Protein AF-A0A9N9CX62-F1 (afdb_monomer)

Sequence (167 aa):
MSLNPFKFVHDKLQEKKLRKLAKKCGTVPENLPAILQNPDIVTLILKYLKGKDTEDEMPALLFDWNQAGFNDTNVPNCRNSVAGQTQGAIIANLLANGATDFRNLNILFVFQNGQAIGDWVDSFTMNLPWAKHQAGVPDICNSLLRLNKITAHTANVDIENFSAIVR

pLDDT: mean 89.78, std 10.52, range [50.0, 98.25]

Radius of gyration: 17.56 Å; Cα contacts (8 Å, |Δi|>4): 257; chains: 1; bounding box: 46×27×55 Å

Structure (mmCIF, N/CA/C/O backbone):
data_AF-A0A9N9CX62-F1
#
_entry.id   AF-A0A9N9CX62-F1
#
loop_
_atom_site.group_PDB
_atom_site.id
_atom_site.type_symbol
_atom_site.label_atom_id
_atom_site.label_alt_id
_atom_site.label_comp_id
_atom_site.label_asym_id
_atom_site.label_entity_id
_atom_site.label_seq_id
_atom_site.pdbx_PDB_ins_code
_atom_site.Cartn_x
_atom_site.Cartn_y
_atom_site.Cartn_z
_atom_site.occupancy
_atom_site.B_iso_or_equiv
_atom_site.auth_seq_id
_atom_site.auth_comp_id
_atom_site.auth_asym_id
_atom_site.auth_atom_id
_atom_site.pdbx_PDB_model_num
ATOM 1 N N . MET A 1 1 ? 17.664 -8.003 36.173 1.00 50.00 1 MET A N 1
ATOM 2 C CA . MET A 1 1 ? 17.379 -7.136 35.007 1.00 50.00 1 MET A CA 1
ATOM 3 C C . MET A 1 1 ? 16.313 -6.137 35.416 1.00 50.00 1 MET A C 1
ATOM 5 O O . MET A 1 1 ? 15.233 -6.579 35.784 1.00 50.00 1 MET A O 1
ATOM 9 N N . SER A 1 2 ? 16.597 -4.831 35.428 1.00 60.81 2 SER A N 1
ATOM 10 C CA . SER A 1 2 ? 15.539 -3.836 35.641 1.00 60.81 2 SER A CA 1
ATOM 11 C C . SER A 1 2 ? 14.782 -3.626 34.327 1.00 60.81 2 SER A C 1
ATOM 13 O O . SER A 1 2 ? 15.385 -3.409 33.275 1.00 60.81 2 SER A O 1
ATOM 15 N N . LEU A 1 3 ? 13.454 -3.743 34.366 1.00 69.50 3 LEU A N 1
ATOM 16 C CA . LEU A 1 3 ? 12.613 -3.296 33.259 1.00 69.50 3 LEU A CA 1
ATOM 17 C C . LEU A 1 3 ? 12.758 -1.776 33.150 1.00 69.50 3 LEU A C 1
ATOM 19 O O . LEU A 1 3 ? 12.519 -1.069 34.127 1.00 69.50 3 LEU A O 1
ATOM 23 N N . ASN A 1 4 ? 13.109 -1.267 31.968 1.00 86.31 4 ASN A N 1
ATOM 24 C CA . ASN A 1 4 ? 12.996 0.162 31.696 1.00 86.31 4 ASN A CA 1
ATOM 25 C C . ASN A 1 4 ? 11.493 0.521 31.654 1.00 86.31 4 ASN A C 1
ATOM 27 O O . ASN A 1 4 ? 10.792 0.051 30.750 1.00 86.31 4 ASN A O 1
ATOM 31 N N . PRO A 1 5 ? 10.980 1.334 32.597 1.00 81.81 5 PRO A N 1
ATOM 32 C CA . PRO A 1 5 ? 9.551 1.618 32.702 1.00 81.81 5 PRO A CA 1
ATOM 33 C C . PRO A 1 5 ? 9.004 2.344 31.466 1.00 81.81 5 PRO A C 1
ATOM 35 O O . PRO A 1 5 ? 7.865 2.104 31.073 1.00 81.81 5 PRO A O 1
ATOM 38 N N . PHE A 1 6 ? 9.813 3.168 30.794 1.00 85.62 6 PHE A N 1
ATOM 39 C CA . PHE A 1 6 ? 9.399 3.855 29.570 1.00 85.62 6 PHE A CA 1
ATOM 40 C C . PHE A 1 6 ? 9.228 2.889 28.404 1.00 85.62 6 PHE A C 1
ATOM 42 O O . PHE A 1 6 ? 8.238 2.974 27.679 1.00 85.62 6 PHE A O 1
ATOM 49 N N . LYS A 1 7 ? 10.151 1.930 28.261 1.00 87.12 7 LYS A N 1
ATOM 50 C CA . LYS A 1 7 ? 10.034 0.873 27.251 1.00 87.12 7 LYS A CA 1
ATOM 51 C C . LYS A 1 7 ? 8.788 0.025 27.501 1.00 87.12 7 LYS A C 1
ATOM 53 O O . LYS A 1 7 ? 8.005 -0.196 26.588 1.00 87.12 7 LYS A O 1
ATOM 58 N N . PHE A 1 8 ? 8.547 -0.359 28.754 1.00 86.62 8 PHE A N 1
ATOM 59 C CA . PHE A 1 8 ? 7.359 -1.126 29.123 1.00 86.62 8 PHE A CA 1
ATOM 60 C C . PHE A 1 8 ? 6.049 -0.401 28.778 1.00 86.62 8 PHE A C 1
ATOM 62 O O . PHE A 1 8 ? 5.151 -0.987 28.171 1.00 86.62 8 PHE A O 1
ATOM 69 N N . VAL A 1 9 ? 5.939 0.883 29.134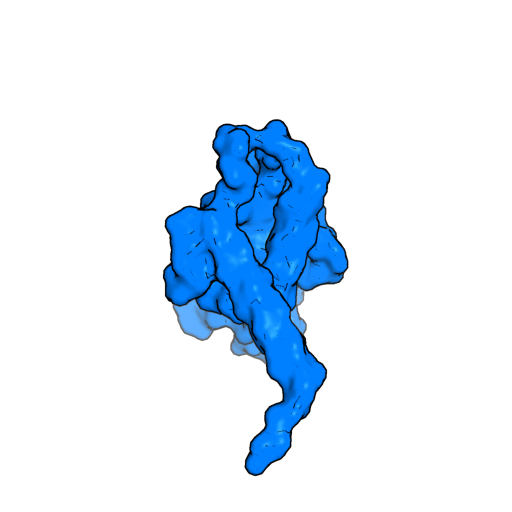 1.00 89.62 9 VAL A N 1
ATOM 70 C CA . VAL A 1 9 ? 4.754 1.697 28.822 1.00 89.62 9 VAL A CA 1
ATOM 71 C C . VAL A 1 9 ? 4.583 1.862 27.311 1.00 89.62 9 VAL A C 1
ATOM 73 O O . VAL A 1 9 ? 3.463 1.749 26.808 1.00 89.62 9 VAL A O 1
ATOM 76 N N . HIS A 1 10 ? 5.677 2.094 26.583 1.00 88.00 10 HIS A N 1
ATOM 77 C CA . HIS A 1 10 ? 5.665 2.191 25.128 1.00 88.00 10 HIS A CA 1
ATOM 78 C C . HIS A 1 10 ? 5.141 0.901 24.483 1.00 88.00 10 HIS A C 1
ATOM 80 O O . HIS A 1 10 ? 4.195 0.951 23.697 1.00 88.00 10 HIS A O 1
ATOM 86 N N . ASP A 1 11 ? 5.679 -0.255 24.870 1.00 89.94 11 ASP A N 1
ATOM 87 C CA . ASP A 1 11 ? 5.303 -1.551 24.300 1.00 89.94 11 ASP A CA 1
ATOM 88 C C . ASP A 1 11 ? 3.826 -1.871 24.579 1.00 89.94 11 ASP A C 1
ATOM 90 O O . ASP A 1 11 ? 3.080 -2.256 23.674 1.00 89.94 11 ASP A O 1
ATOM 94 N N . LYS A 1 12 ? 3.347 -1.588 25.800 1.00 92.12 12 LYS A N 1
ATOM 95 C CA . LYS A 1 12 ? 1.924 -1.721 26.159 1.00 92.12 12 LYS A CA 1
ATOM 96 C C . LYS A 1 12 ? 1.016 -0.812 25.339 1.00 92.12 12 LYS A C 1
ATOM 98 O O . LYS A 1 12 ? -0.105 -1.198 24.993 1.00 92.12 12 LYS A O 1
ATOM 103 N N . LEU A 1 13 ? 1.472 0.396 25.014 1.00 92.12 13 LEU A N 1
ATOM 104 C CA . LEU A 1 13 ? 0.713 1.311 24.170 1.00 92.12 13 LEU A CA 1
ATOM 105 C C . LEU A 1 13 ? 0.607 0.793 22.730 1.00 92.12 13 LEU A C 1
ATOM 107 O O . LEU A 1 13 ? -0.477 0.876 22.146 1.00 92.12 13 LEU A O 1
ATOM 111 N N . GLN A 1 14 ? 1.690 0.250 22.167 1.00 92.12 14 GLN A N 1
ATOM 112 C CA . GLN A 1 14 ? 1.666 -0.330 20.820 1.00 92.12 14 GLN A CA 1
ATOM 113 C C . GLN A 1 14 ? 0.763 -1.567 20.760 1.00 92.12 14 GLN A C 1
ATOM 115 O O . GLN A 1 14 ? -0.093 -1.656 19.879 1.00 92.12 14 GLN A O 1
ATOM 120 N N . GLU A 1 15 ? 0.837 -2.442 21.765 1.00 93.25 15 GLU A N 1
ATOM 121 C CA . GLU A 1 15 ? -0.056 -3.598 21.906 1.00 93.25 15 GLU A CA 1
ATOM 122 C C . GLU A 1 15 ? -1.536 -3.168 21.940 1.00 93.25 15 GLU A C 1
ATOM 124 O O . GLU A 1 15 ? -2.388 -3.720 21.238 1.00 93.25 15 GLU A O 1
ATOM 129 N N . LYS A 1 16 ? -1.858 -2.119 22.708 1.00 95.44 16 LYS A N 1
ATOM 130 C CA . LYS A 1 16 ? -3.218 -1.567 22.790 1.00 95.44 16 LYS A CA 1
ATOM 131 C C . LYS A 1 16 ? -3.715 -1.040 21.442 1.00 95.44 16 LYS A C 1
ATOM 133 O O . LYS A 1 16 ? -4.894 -1.203 21.121 1.00 95.44 16 LYS A O 1
ATOM 138 N N . LYS A 1 17 ? -2.852 -0.389 20.658 1.00 95.38 17 LYS A N 1
ATOM 139 C CA . LYS A 1 17 ? -3.206 0.108 19.320 1.00 95.38 17 LYS A CA 1
ATOM 140 C C . LYS A 1 17 ? -3.449 -1.036 18.340 1.00 95.38 17 LYS A C 1
ATOM 142 O O . LYS A 1 17 ? -4.456 -1.001 17.640 1.00 95.38 17 LYS A O 1
ATOM 147 N N . LEU A 1 18 ? -2.589 -2.052 18.339 1.00 95.62 18 LEU A N 1
ATOM 148 C CA . LEU A 1 18 ? -2.749 -3.236 17.495 1.00 95.62 18 LEU A CA 1
ATOM 149 C C . LEU A 1 18 ? -4.075 -3.948 17.793 1.00 95.62 18 LEU A C 1
ATOM 151 O O . LEU A 1 18 ? -4.888 -4.148 16.895 1.00 95.62 18 LEU A O 1
ATOM 155 N N . ARG A 1 19 ? -4.370 -4.201 19.077 1.00 96.19 19 ARG A N 1
ATOM 156 C CA . ARG A 1 19 ? -5.664 -4.755 19.522 1.00 96.19 19 ARG A CA 1
ATOM 157 C C . ARG A 1 19 ? -6.851 -3.887 19.098 1.00 96.19 19 ARG A C 1
ATOM 159 O O . ARG A 1 19 ? -7.899 -4.411 18.728 1.00 96.19 19 ARG A O 1
ATOM 166 N N . LYS A 1 20 ? -6.708 -2.557 19.134 1.00 94.31 20 LYS A N 1
ATOM 167 C CA . LYS A 1 20 ? -7.752 -1.630 18.670 1.00 94.31 20 LYS A CA 1
ATOM 168 C C . LYS A 1 20 ? -8.001 -1.760 17.166 1.00 94.31 20 LYS A C 1
ATOM 170 O O . LYS A 1 20 ? -9.162 -1.731 16.766 1.00 94.31 20 LYS A O 1
ATOM 175 N N . LEU A 1 21 ? -6.950 -1.872 16.354 1.00 93.69 21 LEU A N 1
ATOM 176 C CA . LEU A 1 21 ? -7.084 -2.077 14.912 1.00 93.69 21 LEU A CA 1
ATOM 177 C C . LEU A 1 21 ? -7.726 -3.437 14.611 1.00 93.69 21 LEU A C 1
ATOM 179 O O . LEU A 1 21 ? -8.709 -3.479 13.880 1.00 93.69 21 LEU A O 1
ATOM 183 N N . ALA A 1 22 ? -7.257 -4.510 15.252 1.00 94.12 22 ALA A N 1
ATOM 184 C CA . ALA A 1 22 ? -7.826 -5.851 15.103 1.00 94.12 22 ALA A CA 1
ATOM 185 C C . ALA A 1 22 ? -9.327 -5.876 15.422 1.00 94.12 22 ALA A C 1
ATOM 187 O O . ALA A 1 22 ? -10.128 -6.345 14.617 1.00 94.12 22 ALA A O 1
ATOM 188 N N . LYS A 1 23 ? -9.729 -5.241 16.533 1.00 92.94 23 LYS A N 1
ATOM 189 C CA . LYS A 1 23 ? -11.142 -5.096 16.905 1.00 92.94 23 LYS A CA 1
ATOM 190 C C . LYS A 1 23 ? -11.964 -4.383 15.826 1.00 92.94 23 LYS A C 1
ATOM 192 O O . LYS A 1 23 ? -13.092 -4.786 15.575 1.00 92.94 23 LYS A O 1
ATOM 197 N N . LYS A 1 24 ? -11.422 -3.335 15.194 1.00 90.31 24 LYS A N 1
ATOM 198 C CA . LYS A 1 24 ? -12.095 -2.641 14.078 1.00 90.31 24 LYS A CA 1
ATOM 199 C C . LYS A 1 24 ? -12.242 -3.520 12.838 1.00 90.31 24 LYS A C 1
ATOM 201 O O . LYS A 1 24 ? -13.178 -3.309 12.081 1.00 90.31 24 LYS A O 1
ATOM 206 N N . CYS A 1 25 ? -11.355 -4.491 12.658 1.00 90.50 25 CYS A N 1
ATOM 207 C CA . CYS A 1 25 ? -11.425 -5.469 11.575 1.00 90.50 25 CYS A CA 1
ATOM 208 C C . CYS A 1 25 ? -12.236 -6.721 11.957 1.00 90.50 25 CYS A C 1
ATOM 210 O O . CYS A 1 25 ? -12.219 -7.704 11.228 1.00 90.50 25 CYS A O 1
ATOM 212 N N . GLY A 1 26 ? -12.900 -6.730 13.122 1.00 90.81 26 GLY A N 1
ATOM 213 C CA . GLY A 1 26 ? -13.662 -7.890 13.592 1.00 90.81 26 GLY A CA 1
ATOM 214 C C . GLY A 1 26 ? -12.807 -9.130 13.881 1.00 90.81 26 GLY A C 1
ATOM 215 O O . GLY A 1 26 ? -13.322 -10.241 13.838 1.00 90.81 26 GLY A O 1
ATOM 216 N N . THR A 1 27 ? -11.512 -8.959 14.166 1.00 92.69 27 THR A N 1
ATOM 217 C CA . THR A 1 27 ? -10.552 -10.062 14.324 1.00 92.69 27 THR A CA 1
ATOM 218 C C . THR A 1 27 ? -9.632 -9.867 15.537 1.00 92.69 27 THR A C 1
ATOM 220 O O . THR A 1 27 ? -9.786 -8.922 16.319 1.00 92.69 27 THR A O 1
ATOM 223 N N . VAL A 1 28 ? -8.671 -10.775 15.713 1.00 94.31 28 VAL A N 1
ATOM 224 C CA . VAL A 1 28 ? -7.617 -10.724 16.740 1.00 94.31 28 VAL A CA 1
ATOM 225 C C . VAL A 1 28 ? -6.271 -10.301 16.129 1.00 94.31 28 VAL A C 1
ATOM 227 O O . VAL A 1 28 ? -6.081 -10.476 14.924 1.00 94.31 28 VAL A O 1
ATOM 230 N N . PRO A 1 29 ? -5.344 -9.709 16.910 1.00 94.25 29 PRO A N 1
ATOM 231 C CA . PRO A 1 29 ? -4.057 -9.215 16.409 1.00 94.25 29 PRO A CA 1
ATOM 232 C C . PRO A 1 29 ? -3.285 -10.196 15.530 1.00 94.25 29 PRO A C 1
ATOM 234 O O . PRO A 1 29 ? -2.724 -9.792 14.519 1.00 94.25 29 PRO A O 1
ATOM 237 N N . GLU A 1 30 ? -3.289 -11.475 15.890 1.00 94.19 30 GLU A N 1
ATOM 238 C CA . GLU A 1 30 ? -2.530 -12.544 15.238 1.00 94.19 30 GLU A CA 1
ATOM 239 C C . GLU A 1 30 ? -3.024 -12.832 13.813 1.00 94.19 30 GLU A C 1
ATOM 241 O O . GLU A 1 30 ? -2.264 -13.323 12.983 1.00 94.19 30 GLU A O 1
ATOM 246 N N . ASN A 1 31 ? -4.277 -12.480 13.516 1.00 94.12 31 ASN A N 1
ATOM 247 C CA . ASN A 1 31 ? -4.901 -12.676 12.210 1.00 94.12 31 ASN A CA 1
ATOM 248 C C . ASN A 1 31 ? -4.754 -11.455 11.289 1.00 94.12 31 ASN A C 1
ATOM 250 O O . ASN A 1 31 ? -5.200 -11.497 10.143 1.00 94.12 31 ASN A O 1
ATOM 254 N N . LEU A 1 32 ? -4.182 -10.347 11.773 1.00 93.75 32 LEU A N 1
ATOM 255 C CA . LEU A 1 32 ? -3.906 -9.199 10.916 1.00 93.75 32 LEU A CA 1
ATOM 256 C C . LEU A 1 32 ? -2.722 -9.499 9.978 1.00 93.75 32 LEU A C 1
ATOM 258 O O . LEU A 1 32 ? -1.738 -10.099 10.423 1.00 93.75 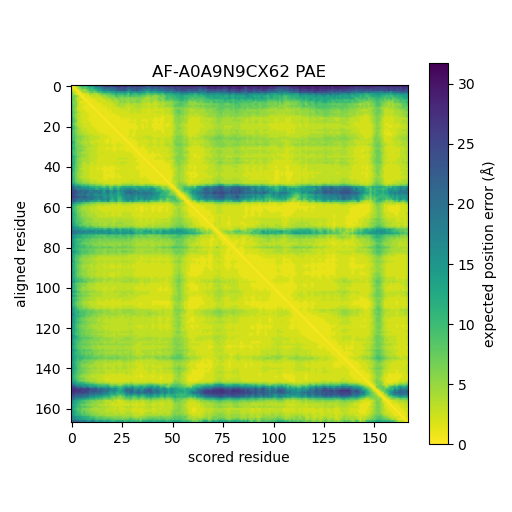32 LEU A O 1
ATOM 262 N N . PRO A 1 33 ? -2.759 -9.024 8.716 1.00 94.19 33 PRO A N 1
ATOM 263 C CA . PRO A 1 33 ? -1.630 -9.103 7.792 1.00 94.19 33 PRO A CA 1
ATOM 264 C C . PRO A 1 33 ? -0.301 -8.653 8.413 1.00 94.19 33 PRO A C 1
ATOM 266 O O . PRO A 1 33 ? -0.270 -7.728 9.223 1.00 94.19 33 PRO A O 1
ATOM 269 N N . ALA A 1 34 ? 0.810 -9.262 7.989 1.00 93.38 34 ALA A N 1
ATOM 270 C CA . ALA A 1 34 ? 2.130 -9.056 8.594 1.00 93.38 34 ALA A CA 1
ATOM 271 C C . ALA A 1 34 ? 2.565 -7.577 8.661 1.00 93.38 34 ALA A C 1
ATOM 273 O O . ALA A 1 34 ? 3.054 -7.134 9.700 1.00 93.38 34 ALA A O 1
ATOM 274 N N . ILE A 1 35 ? 2.314 -6.783 7.610 1.00 93.94 35 ILE A N 1
ATOM 275 C CA . ILE A 1 35 ? 2.599 -5.334 7.608 1.00 93.94 35 ILE A CA 1
ATOM 276 C C . ILE A 1 35 ? 1.872 -4.589 8.744 1.00 93.94 35 ILE A C 1
ATOM 278 O O . ILE A 1 35 ? 2.389 -3.616 9.293 1.00 93.94 35 ILE A O 1
ATOM 282 N N . LEU A 1 36 ? 0.698 -5.068 9.163 1.00 94.62 36 LEU A N 1
ATOM 283 C CA . LEU A 1 36 ? -0.083 -4.479 10.252 1.00 94.62 36 LEU A CA 1
ATOM 284 C C . LEU A 1 36 ? 0.399 -4.898 11.641 1.00 94.62 36 LEU A C 1
ATOM 286 O O . LEU A 1 36 ? -0.146 -4.417 12.628 1.00 94.62 36 LEU A O 1
ATOM 290 N N . GLN A 1 37 ? 1.427 -5.739 11.745 1.00 92.50 37 GLN A N 1
ATOM 291 C CA . GLN A 1 37 ? 2.129 -5.976 13.008 1.00 92.50 37 GLN A CA 1
ATOM 292 C C . GLN A 1 37 ? 3.114 -4.838 13.324 1.00 92.50 37 GLN A C 1
ATOM 294 O O . GLN A 1 37 ? 3.540 -4.689 14.469 1.00 92.50 37 GLN A O 1
ATOM 299 N N . ASN A 1 38 ? 3.454 -3.999 12.334 1.00 93.44 38 ASN A N 1
ATOM 300 C CA . ASN A 1 38 ? 4.323 -2.842 12.522 1.00 93.44 38 ASN A CA 1
ATOM 301 C C . ASN A 1 38 ? 3.586 -1.717 13.292 1.00 93.44 38 ASN A C 1
ATOM 303 O O . ASN A 1 38 ? 2.602 -1.164 12.786 1.00 93.44 38 ASN A O 1
ATOM 307 N N . PRO A 1 39 ? 4.066 -1.309 14.485 1.00 92.06 39 PRO A N 1
ATOM 308 C CA . PRO A 1 39 ? 3.397 -0.301 15.310 1.00 92.06 39 PRO A CA 1
ATOM 309 C C . PRO A 1 39 ? 3.230 1.080 14.661 1.00 92.06 39 PRO A C 1
ATOM 311 O O . PRO A 1 39 ? 2.254 1.789 14.950 1.00 92.06 39 PRO A O 1
ATOM 314 N N . ASP A 1 40 ? 4.157 1.475 13.789 1.00 93.81 40 ASP A N 1
ATOM 315 C CA . ASP A 1 40 ? 4.106 2.762 13.097 1.00 93.81 40 ASP A CA 1
ATOM 316 C C . ASP A 1 40 ? 3.022 2.752 12.020 1.00 93.81 40 ASP A C 1
ATOM 318 O O . ASP A 1 40 ? 2.221 3.690 11.945 1.00 93.81 40 ASP A O 1
ATOM 322 N N . ILE A 1 41 ? 2.904 1.644 11.284 1.00 95.44 41 ILE A N 1
ATOM 323 C CA . ILE A 1 41 ? 1.833 1.424 10.305 1.00 95.44 41 ILE A CA 1
ATOM 324 C C . ILE A 1 41 ? 0.468 1.384 10.995 1.00 95.44 41 ILE A C 1
ATOM 326 O O . ILE A 1 41 ? -0.456 2.090 10.588 1.00 95.44 41 ILE A O 1
ATOM 330 N N . VAL A 1 42 ? 0.339 0.645 12.101 1.00 95.25 42 VAL A N 1
ATOM 331 C CA . VAL A 1 42 ? -0.898 0.624 12.901 1.00 95.25 42 VAL A CA 1
ATOM 332 C C . VAL A 1 42 ? -1.266 2.031 13.364 1.00 95.25 42 VAL A C 1
ATOM 334 O O . VAL A 1 42 ? -2.426 2.442 13.296 1.00 95.25 42 VAL A O 1
ATOM 337 N N . THR A 1 43 ? -0.282 2.797 13.838 1.00 94.94 43 THR A N 1
ATOM 338 C CA . THR A 1 43 ? -0.500 4.178 14.272 1.00 94.94 43 THR A CA 1
ATOM 339 C C . THR A 1 43 ? -0.949 5.064 13.108 1.00 94.94 43 THR A C 1
ATOM 341 O O . THR A 1 43 ? -1.843 5.892 13.299 1.00 94.94 43 THR A O 1
ATOM 344 N N . LEU A 1 44 ? -0.364 4.899 11.920 1.00 95.00 44 LEU A N 1
ATOM 345 C CA . LEU A 1 44 ? -0.735 5.626 10.707 1.00 95.00 44 LEU A CA 1
ATOM 346 C C . LEU A 1 44 ? -2.186 5.339 10.308 1.00 95.00 44 LEU A C 1
ATOM 348 O O . LEU A 1 44 ? -2.968 6.275 10.144 1.00 95.00 44 LEU A O 1
ATOM 352 N N . ILE A 1 45 ? -2.570 4.063 10.260 1.00 93.12 45 ILE A N 1
ATOM 353 C CA . ILE A 1 45 ? -3.929 3.633 9.912 1.00 93.12 45 ILE A CA 1
ATOM 354 C C . ILE A 1 45 ? -4.934 4.149 10.939 1.00 93.12 45 ILE A C 1
ATOM 356 O O . ILE A 1 45 ? -5.936 4.754 10.576 1.00 93.12 45 ILE A O 1
ATOM 360 N N . LEU A 1 46 ? -4.660 4.007 12.240 1.00 92.31 46 LEU A N 1
ATOM 361 C CA . LEU A 1 46 ? -5.550 4.535 13.278 1.00 92.31 46 LEU A CA 1
ATOM 362 C C . LEU A 1 46 ? -5.700 6.063 13.219 1.00 92.31 46 LEU A C 1
ATOM 364 O O . LEU A 1 46 ? -6.749 6.572 13.616 1.00 92.31 46 LEU A O 1
ATOM 368 N N . LYS A 1 47 ? -4.675 6.796 12.758 1.00 91.69 47 LYS A N 1
ATOM 369 C CA . LYS A 1 47 ? -4.765 8.243 12.503 1.00 91.69 47 LYS A CA 1
ATOM 370 C C . LYS A 1 47 ? -5.630 8.539 11.283 1.00 91.69 47 LYS A C 1
ATOM 372 O O . LYS A 1 47 ? -6.438 9.453 11.366 1.00 91.69 47 LYS A O 1
ATOM 377 N N . TYR A 1 48 ? -5.470 7.787 10.198 1.00 89.31 48 TYR A N 1
ATOM 378 C CA . TYR A 1 48 ? -6.308 7.901 9.002 1.00 89.31 48 TYR A CA 1
ATOM 379 C C . TYR A 1 48 ? -7.787 7.618 9.321 1.00 89.31 48 TYR A C 1
ATOM 381 O O . TYR A 1 48 ? -8.665 8.381 8.932 1.00 89.31 48 TYR A O 1
ATOM 389 N N . LEU A 1 49 ? -8.062 6.602 10.142 1.00 86.88 49 LEU A N 1
ATOM 390 C CA . LEU A 1 49 ? -9.414 6.239 10.573 1.00 86.88 49 LEU A CA 1
ATOM 391 C C . LEU A 1 49 ? -10.031 7.213 11.596 1.00 86.88 49 LEU A C 1
ATOM 393 O O . LEU A 1 49 ? -11.207 7.074 11.943 1.00 86.88 49 LEU A O 1
ATOM 397 N N . LYS A 1 50 ? -9.257 8.153 12.155 1.00 84.56 50 LYS A N 1
ATOM 398 C CA . LYS A 1 50 ? -9.740 9.095 13.173 1.00 84.56 50 LYS A CA 1
ATOM 399 C C . LYS A 1 50 ? -10.417 10.289 12.498 1.00 84.56 50 LYS A C 1
ATOM 401 O O . LYS A 1 50 ? -9.794 10.965 11.693 1.00 84.56 50 LYS A O 1
ATOM 406 N N . GLY A 1 51 ? -11.638 10.615 12.925 1.00 65.19 51 GLY A N 1
ATOM 407 C CA . GLY A 1 51 ? -12.314 11.855 12.516 1.00 65.19 51 GLY A CA 1
ATOM 408 C C . GLY A 1 51 ? -12.868 11.840 11.092 1.00 65.19 51 GLY A C 1
ATOM 409 O O . GLY A 1 51 ? -13.054 12.901 10.516 1.00 65.19 51 GLY A O 1
ATOM 410 N N . LYS A 1 52 ? -13.096 10.652 10.524 1.00 62.81 52 LYS A N 1
ATOM 411 C CA . LYS A 1 52 ? -13.852 10.478 9.282 1.00 62.81 52 LYS A CA 1
ATOM 412 C C . LYS A 1 52 ? -15.290 10.121 9.624 1.00 62.81 52 LYS A C 1
ATOM 414 O O . LYS A 1 52 ? -15.496 9.138 10.350 1.00 62.81 52 LYS A O 1
ATOM 419 N N . ASP A 1 53 ? -16.247 10.864 9.085 1.00 58.47 53 ASP A N 1
ATOM 420 C CA . ASP A 1 53 ? -17.673 10.604 9.278 1.00 58.47 53 ASP A CA 1
ATOM 421 C C . ASP A 1 53 ? -18.074 9.285 8.611 1.00 58.47 53 ASP A C 1
ATOM 423 O O . ASP A 1 53 ? -17.384 8.764 7.731 1.00 58.47 53 ASP A O 1
ATOM 427 N N . THR A 1 54 ? -19.123 8.642 9.118 1.00 56.88 54 THR A N 1
ATOM 428 C CA . THR A 1 54 ? -19.563 7.301 8.688 1.00 56.88 54 THR A CA 1
ATOM 429 C C . THR A 1 54 ? -20.048 7.231 7.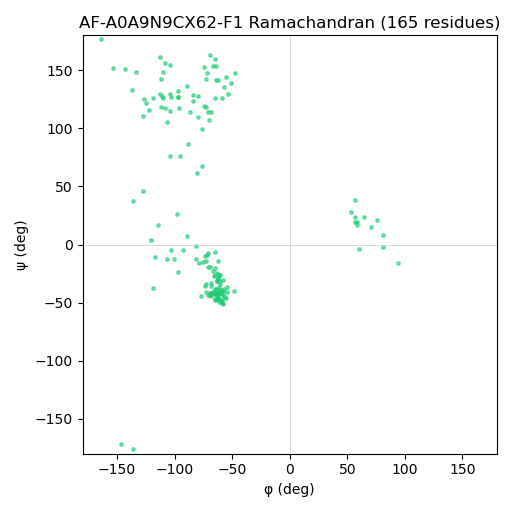242 1.00 56.88 54 THR A C 1
ATOM 431 O O . THR A 1 54 ? -20.283 6.129 6.766 1.00 56.88 54 THR A O 1
ATOM 434 N N . GLU A 1 55 ? -20.150 8.367 6.557 1.00 58.50 55 GLU A N 1
ATOM 435 C CA . GLU A 1 55 ? -20.631 8.490 5.177 1.00 58.50 55 GLU A CA 1
ATOM 436 C C . GLU A 1 55 ? -19.490 8.637 4.152 1.00 58.50 55 GLU A C 1
ATOM 438 O O . GLU A 1 55 ? -19.709 8.437 2.961 1.00 58.50 55 GLU A O 1
ATOM 443 N N . ASP A 1 56 ? -18.258 8.899 4.604 1.00 63.69 56 ASP A N 1
ATOM 444 C CA . ASP A 1 56 ? -17.083 9.007 3.735 1.00 63.69 56 ASP A CA 1
ATOM 445 C C . ASP A 1 56 ? -16.601 7.613 3.294 1.00 63.69 56 ASP A C 1
ATOM 447 O O . ASP A 1 56 ? -15.869 6.926 4.022 1.00 63.69 56 ASP A O 1
ATOM 451 N N . GLU A 1 57 ? -16.959 7.203 2.077 1.00 67.62 57 GLU A N 1
ATOM 452 C CA . GLU A 1 57 ? -16.359 6.056 1.388 1.00 67.62 57 GLU A CA 1
ATOM 453 C C . GLU A 1 57 ? -14.980 6.451 0.840 1.00 67.62 57 GLU A C 1
ATOM 455 O O . GLU A 1 57 ? -14.787 6.569 -0.358 1.00 67.62 57 GLU A O 1
ATOM 460 N N . MET A 1 58 ? -14.006 6.711 1.714 1.00 80.44 58 MET A N 1
ATOM 461 C CA . MET A 1 58 ? -12.652 7.103 1.302 1.00 80.44 58 MET A CA 1
ATOM 462 C C . MET A 1 58 ? -11.680 5.933 1.447 1.00 80.44 58 MET A C 1
ATOM 464 O O . MET A 1 58 ? -10.939 5.921 2.433 1.00 80.44 58 MET A O 1
ATOM 468 N N . PRO A 1 59 ? -11.682 4.922 0.556 1.00 90.69 59 PRO A N 1
ATOM 469 C CA . PRO A 1 59 ? -10.803 3.771 0.692 1.00 90.69 59 PRO A CA 1
ATOM 470 C C . PRO A 1 59 ? -9.335 4.183 0.565 1.00 90.69 59 PRO A C 1
ATOM 472 O O . PRO A 1 59 ? -9.003 5.241 0.027 1.00 90.69 59 PRO A O 1
ATOM 475 N N . ALA A 1 60 ? -8.438 3.343 1.069 1.00 94.44 60 ALA A N 1
ATOM 476 C CA . ALA A 1 60 ? -7.008 3.600 0.984 1.00 94.44 60 ALA A CA 1
ATOM 477 C C . ALA A 1 60 ? -6.230 2.366 0.533 1.00 94.44 60 ALA A C 1
ATOM 479 O O . ALA A 1 60 ? -6.596 1.240 0.863 1.00 94.44 60 ALA A O 1
ATOM 480 N N . LEU A 1 61 ? -5.130 2.590 -0.180 1.00 97.38 61 LEU A N 1
ATOM 481 C CA . LEU A 1 61 ? -4.148 1.570 -0.525 1.00 97.38 61 LEU A CA 1
ATOM 482 C C . LEU A 1 61 ? -2.919 1.713 0.372 1.00 97.38 61 LEU A C 1
ATOM 484 O O . LEU A 1 61 ? -2.339 2.795 0.472 1.00 97.38 61 LEU A O 1
ATOM 488 N N . LEU A 1 62 ? -2.528 0.622 1.023 1.00 97.69 62 LEU A N 1
ATOM 489 C CA . LEU A 1 62 ? -1.338 0.527 1.861 1.00 97.69 62 LEU A CA 1
ATOM 490 C C . LEU A 1 62 ? -0.279 -0.320 1.153 1.00 97.69 62 LEU A C 1
ATOM 492 O O . LEU A 1 62 ? -0.492 -1.513 0.931 1.00 97.69 62 LEU A O 1
ATOM 496 N N . PHE A 1 63 ? 0.864 0.289 0.855 1.00 97.56 63 PHE A N 1
ATOM 497 C CA . PHE A 1 63 ? 1.996 -0.368 0.210 1.00 97.56 63 PHE A CA 1
ATOM 498 C C . PHE A 1 63 ? 3.042 -0.815 1.232 1.00 97.56 63 PHE A C 1
ATOM 500 O O . PHE A 1 63 ? 3.563 -0.008 2.002 1.00 97.56 63 PHE A O 1
ATOM 507 N N . ASP A 1 64 ? 3.406 -2.093 1.178 1.00 96.44 64 ASP A N 1
ATOM 508 C CA . ASP A 1 64 ? 4.604 -2.641 1.815 1.00 96.44 64 ASP A CA 1
ATOM 509 C C . ASP A 1 64 ? 5.744 -2.696 0.792 1.00 96.44 64 ASP A C 1
ATOM 511 O O . ASP A 1 64 ? 6.005 -3.744 0.195 1.00 96.44 64 ASP A O 1
ATOM 515 N N . TRP A 1 65 ? 6.354 -1.547 0.490 1.00 96.25 65 TRP A N 1
ATOM 516 C CA . TRP A 1 65 ? 7.373 -1.448 -0.559 1.00 96.25 65 TRP A CA 1
ATOM 517 C C . TRP A 1 65 ? 8.544 -2.399 -0.325 1.00 96.25 65 TRP A C 1
ATOM 519 O O . TRP A 1 65 ? 9.115 -2.463 0.763 1.00 96.25 65 TRP A O 1
ATOM 529 N N . ASN A 1 66 ? 8.966 -3.068 -1.391 1.00 95.56 66 ASN A N 1
ATOM 530 C CA . ASN A 1 66 ? 10.146 -3.910 -1.388 1.00 95.56 66 ASN A CA 1
ATOM 531 C C . ASN A 1 66 ? 11.260 -3.209 -2.165 1.00 95.56 66 ASN A C 1
ATOM 533 O O . ASN A 1 66 ? 11.257 -3.174 -3.394 1.00 95.56 66 ASN A O 1
ATOM 537 N N . GLN A 1 67 ? 12.243 -2.669 -1.443 1.00 94.19 67 GLN A N 1
ATOM 538 C CA . GLN A 1 67 ? 13.359 -1.944 -2.058 1.00 94.19 67 GLN A CA 1
ATOM 539 C C . GLN A 1 67 ? 14.200 -2.817 -2.995 1.00 94.19 67 GLN A C 1
ATOM 541 O O . GLN A 1 67 ? 14.766 -2.296 -3.954 1.00 94.19 67 GLN A O 1
ATOM 546 N N . ALA A 1 68 ? 14.240 -4.138 -2.783 1.00 93.75 68 ALA A N 1
ATOM 547 C CA . ALA A 1 68 ? 14.915 -5.052 -3.702 1.00 93.75 68 ALA A CA 1
ATOM 548 C C . ALA A 1 68 ? 14.240 -5.091 -5.086 1.00 93.75 68 ALA A C 1
ATOM 550 O O . ALA A 1 68 ? 14.913 -5.335 -6.080 1.00 93.75 68 ALA A O 1
ATOM 551 N N . GLY A 1 69 ? 12.938 -4.791 -5.174 1.00 94.19 69 GLY A N 1
ATOM 552 C CA . GLY A 1 69 ? 12.213 -4.692 -6.444 1.00 94.19 69 GLY A CA 1
ATOM 553 C C . GLY A 1 69 ? 12.561 -3.457 -7.280 1.00 94.19 69 GLY A C 1
ATOM 554 O O . GLY A 1 69 ? 12.142 -3.373 -8.433 1.00 94.19 69 GLY A O 1
ATOM 555 N N . PHE A 1 70 ? 13.321 -2.512 -6.721 1.00 93.38 70 PHE A N 1
ATOM 556 C CA . PHE A 1 70 ? 13.831 -1.322 -7.412 1.00 93.38 70 PHE A CA 1
ATOM 557 C C . PHE A 1 70 ? 15.363 -1.248 -7.405 1.00 93.38 70 PHE A C 1
ATOM 559 O O . PHE A 1 70 ? 15.928 -0.248 -7.823 1.00 93.38 70 PHE A O 1
ATOM 566 N N . ASN A 1 71 ? 16.042 -2.257 -6.866 1.00 89.88 71 ASN A N 1
ATOM 567 C CA . ASN A 1 71 ? 17.501 -2.321 -6.778 1.00 89.88 71 ASN A CA 1
ATOM 568 C C . ASN A 1 71 ? 17.974 -3.728 -7.167 1.00 89.88 71 ASN A C 1
ATOM 570 O O . ASN A 1 71 ? 18.878 -4.289 -6.555 1.00 89.88 71 ASN A O 1
ATOM 574 N N . ASP A 1 72 ? 17.313 -4.324 -8.159 1.00 82.44 72 ASP A N 1
ATOM 575 C CA . ASP A 1 72 ? 17.614 -5.661 -8.674 1.00 82.44 72 ASP A CA 1
ATOM 576 C C . ASP A 1 72 ? 18.914 -5.692 -9.495 1.00 82.44 72 ASP A C 1
ATOM 578 O O . ASP A 1 72 ? 19.465 -6.757 -9.767 1.00 82.44 72 ASP A O 1
ATOM 582 N N . THR A 1 73 ? 19.423 -4.521 -9.880 1.00 83.56 73 THR A N 1
ATOM 583 C CA . THR A 1 73 ? 20.568 -4.348 -10.779 1.00 83.56 73 THR A CA 1
ATOM 584 C C . THR A 1 73 ? 21.400 -3.108 -10.402 1.00 83.56 73 THR A C 1
ATOM 586 O O . THR A 1 73 ? 21.201 -2.496 -9.355 1.00 83.56 73 THR A O 1
ATOM 589 N N . ASN A 1 74 ? 22.377 -2.740 -11.240 1.00 82.94 74 ASN A N 1
ATOM 590 C CA . ASN A 1 74 ? 23.401 -1.741 -10.916 1.00 82.94 74 ASN A CA 1
ATOM 591 C C . ASN A 1 74 ? 22.925 -0.279 -10.946 1.00 82.94 74 ASN A C 1
ATOM 593 O O . ASN A 1 74 ? 23.655 0.582 -10.458 1.00 82.94 74 ASN A O 1
ATOM 597 N N . VAL A 1 75 ? 21.762 0.032 -11.533 1.00 85.94 75 VAL A N 1
ATOM 598 C CA . VAL A 1 75 ? 21.204 1.395 -11.492 1.00 85.94 75 VAL A CA 1
ATOM 599 C C . VAL A 1 75 ? 20.375 1.551 -10.214 1.00 85.94 75 VAL A C 1
ATOM 601 O O . VAL A 1 75 ? 19.329 0.913 -10.096 1.00 85.94 75 VAL A O 1
ATOM 604 N N . PRO A 1 76 ? 20.793 2.406 -9.262 1.00 88.38 76 PRO A N 1
ATOM 605 C CA . PRO A 1 76 ? 20.095 2.539 -7.991 1.00 88.38 76 PRO A CA 1
ATOM 606 C C . PRO A 1 76 ? 18.658 3.035 -8.162 1.00 88.38 76 PRO A C 1
ATOM 608 O O . PRO A 1 76 ? 18.385 3.944 -8.951 1.00 88.38 76 PRO A O 1
ATOM 611 N N . ASN A 1 77 ? 17.756 2.487 -7.350 1.00 92.25 77 ASN A N 1
ATOM 612 C CA . ASN A 1 77 ? 16.338 2.846 -7.259 1.00 92.25 77 ASN A CA 1
ATOM 613 C C . ASN A 1 77 ? 15.543 2.701 -8.570 1.00 92.25 77 ASN A C 1
ATOM 615 O O . ASN A 1 77 ? 14.450 3.264 -8.687 1.00 92.25 77 ASN A O 1
ATOM 619 N N . CYS A 1 78 ? 16.078 1.967 -9.545 1.00 93.50 78 CYS A N 1
ATOM 620 C CA . CYS A 1 78 ? 15.416 1.635 -10.795 1.00 93.50 78 CYS A CA 1
ATOM 621 C C . CYS A 1 78 ? 15.270 0.120 -10.927 1.00 93.50 78 CYS A C 1
ATOM 623 O O . CYS A 1 78 ? 16.256 -0.616 -10.901 1.00 93.50 78 CYS A O 1
ATOM 625 N N . ARG A 1 79 ? 14.039 -0.331 -11.164 1.00 94.62 79 ARG A N 1
ATOM 626 C CA . ARG A 1 79 ? 13.777 -1.710 -11.563 1.00 94.62 79 ARG A CA 1
ATOM 627 C C . ARG A 1 79 ? 14.423 -1.996 -12.922 1.00 94.62 79 ARG A C 1
ATOM 629 O O . ARG A 1 79 ? 14.402 -1.136 -13.808 1.00 94.62 79 ARG A O 1
ATOM 636 N N . ASN A 1 80 ? 14.977 -3.194 -13.101 1.00 92.88 80 ASN A N 1
ATOM 637 C CA . ASN A 1 80 ? 15.554 -3.676 -14.362 1.00 92.88 80 ASN A CA 1
ATOM 638 C C . ASN A 1 80 ? 16.674 -2.781 -14.934 1.00 92.88 80 ASN A C 1
ATOM 640 O O . ASN A 1 80 ? 16.961 -2.827 -16.129 1.00 92.88 80 ASN A O 1
ATOM 644 N N . SER A 1 81 ? 17.289 -1.922 -14.117 1.00 90.31 81 SER A N 1
ATOM 645 C CA . SER A 1 81 ? 18.237 -0.887 -14.554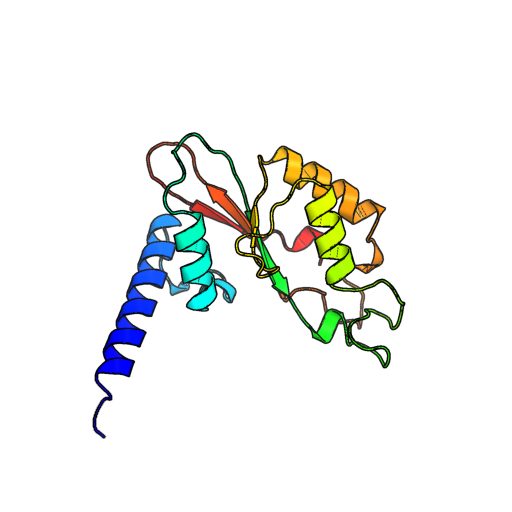 1.00 90.31 81 SER A CA 1
ATOM 646 C C . SER A 1 81 ? 17.680 0.126 -15.560 1.00 90.31 81 SER A C 1
ATOM 648 O O . SER A 1 81 ? 18.442 0.817 -16.239 1.00 90.31 81 SER A O 1
ATOM 650 N N . VAL A 1 82 ? 16.356 0.260 -15.663 1.00 92.94 82 VAL A N 1
ATOM 651 C CA . VAL A 1 82 ? 15.729 1.183 -16.612 1.00 92.94 82 VAL A CA 1
ATOM 652 C C . VAL A 1 82 ? 15.387 2.493 -15.913 1.00 92.94 82 VAL A C 1
ATOM 654 O O . VAL A 1 82 ? 14.551 2.537 -15.008 1.00 92.94 82 VAL A O 1
ATOM 657 N N . ALA A 1 83 ? 16.002 3.586 -16.371 1.00 92.25 83 ALA A N 1
ATOM 658 C CA . ALA A 1 83 ? 15.697 4.923 -15.878 1.00 92.25 83 ALA A CA 1
ATOM 659 C C . ALA A 1 83 ? 14.189 5.212 -15.985 1.00 92.25 83 ALA A C 1
ATOM 661 O O . ALA A 1 83 ? 13.575 5.021 -17.034 1.00 92.25 83 ALA A O 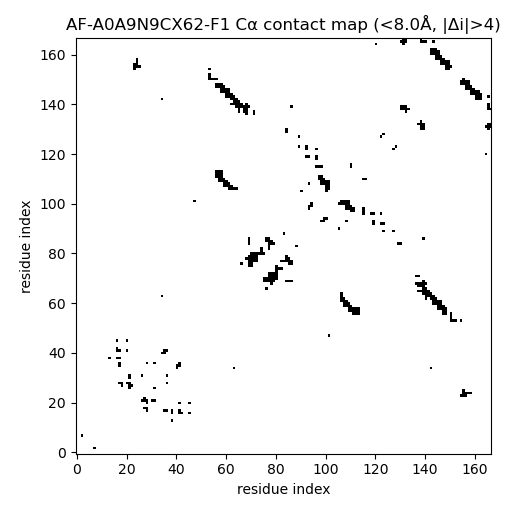1
ATOM 662 N N . GLY A 1 84 ? 13.593 5.666 -14.882 1.00 92.19 84 GLY A N 1
ATOM 663 C CA . GLY A 1 84 ? 12.157 5.940 -14.792 1.00 92.19 84 GLY A CA 1
ATOM 664 C C . GLY A 1 84 ? 11.315 4.784 -14.242 1.00 92.19 84 GLY A C 1
ATOM 665 O O . GLY A 1 84 ? 10.216 5.047 -13.760 1.00 92.19 84 GLY A O 1
ATOM 666 N N . GLN A 1 85 ? 11.823 3.545 -14.188 1.00 95.75 85 GLN A N 1
ATOM 667 C CA . GLN A 1 85 ? 11.142 2.424 -13.517 1.00 95.75 85 GLN A CA 1
ATOM 668 C C . GLN A 1 85 ? 11.362 2.465 -11.996 1.00 95.75 85 GLN A C 1
ATOM 670 O O . GLN A 1 85 ? 11.982 1.588 -11.400 1.00 95.75 85 GLN A O 1
ATOM 675 N N . THR A 1 86 ? 10.898 3.540 -11.363 1.00 96.50 86 THR A N 1
ATOM 676 C CA . THR A 1 86 ? 11.174 3.854 -9.953 1.00 96.50 86 THR A CA 1
ATOM 677 C C . THR A 1 86 ? 9.913 3.750 -9.098 1.00 96.50 86 THR A C 1
ATOM 679 O O . THR A 1 86 ? 8.797 3.886 -9.602 1.00 96.50 86 THR A O 1
ATOM 682 N N . GLN A 1 87 ? 10.072 3.622 -7.776 1.00 97.06 87 GLN A N 1
ATOM 683 C CA . GLN A 1 87 ? 8.953 3.778 -6.836 1.00 97.06 87 GLN A CA 1
ATOM 684 C C . GLN A 1 87 ? 8.241 5.131 -7.038 1.00 97.06 87 GLN A C 1
ATOM 686 O O . GLN A 1 87 ? 7.015 5.212 -6.989 1.00 97.06 87 GLN A O 1
ATOM 691 N N . GLY A 1 88 ? 9.005 6.185 -7.349 1.00 97.19 88 GLY A N 1
ATOM 692 C CA . GLY A 1 88 ? 8.481 7.521 -7.637 1.00 97.19 88 GLY A CA 1
ATOM 693 C C . GLY A 1 88 ? 7.537 7.572 -8.841 1.00 97.19 88 GLY A C 1
ATOM 694 O O . GLY A 1 88 ? 6.563 8.316 -8.804 1.00 97.19 88 GLY A O 1
ATOM 695 N N . ALA A 1 89 ? 7.758 6.755 -9.875 1.00 97.50 89 ALA A N 1
ATOM 696 C CA . ALA A 1 89 ? 6.859 6.687 -11.029 1.00 97.50 89 ALA A CA 1
ATOM 697 C C . ALA A 1 89 ? 5.494 6.077 -10.667 1.00 97.50 89 ALA A C 1
ATOM 699 O O . ALA A 1 89 ? 4.462 6.540 -11.152 1.00 97.50 89 ALA A O 1
ATOM 700 N N . ILE A 1 90 ? 5.476 5.089 -9.767 1.00 97.94 90 ILE A N 1
ATOM 701 C CA . ILE A 1 90 ? 4.230 4.494 -9.259 1.00 97.94 90 ILE A CA 1
ATOM 702 C C . ILE A 1 90 ? 3.481 5.505 -8.386 1.00 97.94 90 ILE A C 1
ATOM 704 O O . ILE A 1 90 ? 2.275 5.680 -8.543 1.00 97.94 90 ILE A O 1
ATOM 708 N N . ILE A 1 91 ? 4.196 6.221 -7.514 1.00 98.25 91 ILE A N 1
ATOM 709 C CA . ILE A 1 91 ? 3.620 7.285 -6.681 1.00 98.25 91 ILE A 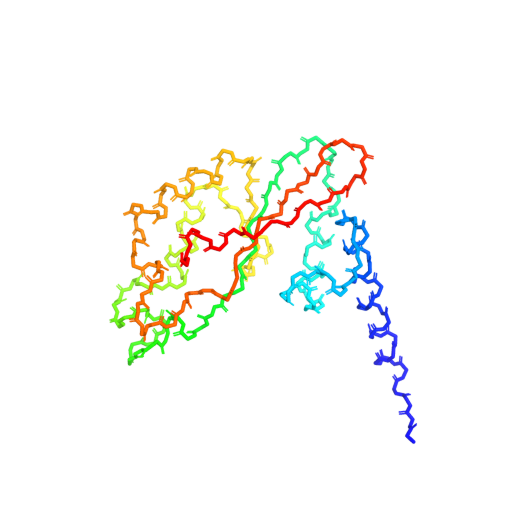CA 1
ATOM 710 C C . ILE A 1 91 ? 3.044 8.402 -7.555 1.00 98.25 91 ILE A C 1
ATOM 712 O O . ILE A 1 91 ? 1.906 8.811 -7.354 1.00 98.25 91 ILE A O 1
ATOM 716 N N . ALA A 1 92 ? 3.782 8.867 -8.563 1.00 98.19 92 ALA A N 1
ATOM 717 C CA . ALA A 1 92 ? 3.291 9.880 -9.492 1.00 98.19 92 ALA A CA 1
ATOM 718 C C . ALA A 1 92 ? 2.021 9.414 -10.221 1.00 98.19 92 ALA A C 1
ATOM 720 O O . ALA A 1 92 ? 1.083 10.194 -10.373 1.00 98.19 92 ALA A O 1
ATOM 721 N N . ASN A 1 93 ? 1.955 8.138 -10.613 1.00 97.50 93 ASN A N 1
ATOM 722 C CA . ASN A 1 93 ? 0.759 7.558 -11.215 1.00 97.50 93 ASN A CA 1
ATOM 723 C C . ASN A 1 93 ? -0.424 7.490 -10.230 1.00 97.50 93 ASN A C 1
ATOM 725 O O . ASN A 1 93 ? -1.537 7.827 -10.621 1.00 97.50 93 ASN A O 1
ATOM 729 N N . LEU A 1 94 ? -0.205 7.142 -8.957 1.00 97.94 94 LEU A N 1
ATOM 730 C CA . LEU A 1 94 ? -1.238 7.208 -7.911 1.00 97.94 94 LEU A CA 1
ATOM 731 C C . LEU A 1 94 ? -1.806 8.629 -7.774 1.00 97.94 94 LEU A C 1
ATOM 733 O O . LEU A 1 94 ? -3.019 8.824 -7.834 1.00 97.94 94 LEU A O 1
ATOM 737 N N . LEU A 1 95 ? -0.930 9.628 -7.634 1.00 96.88 95 LEU A N 1
ATOM 738 C CA . LEU A 1 95 ? -1.330 11.028 -7.453 1.00 96.88 95 LEU A CA 1
ATOM 739 C C . LEU A 1 95 ? -2.055 11.588 -8.687 1.00 96.88 95 LEU A C 1
ATOM 741 O O . LEU A 1 95 ? -3.039 12.312 -8.548 1.00 96.88 95 LEU A O 1
ATOM 745 N N . ALA A 1 96 ? -1.614 11.219 -9.893 1.00 95.69 96 ALA A N 1
ATOM 746 C CA . ALA A 1 96 ? -2.277 11.603 -11.140 1.00 95.69 96 ALA A CA 1
ATOM 747 C C . ALA A 1 96 ? -3.702 11.031 -11.264 1.00 95.69 96 ALA A C 1
ATOM 749 O O . ALA A 1 96 ? -4.534 11.629 -11.940 1.00 95.69 96 ALA A O 1
ATOM 750 N N . ASN A 1 97 ? -3.996 9.918 -10.582 1.00 93.94 97 ASN A N 1
ATOM 751 C CA . ASN A 1 97 ? -5.321 9.291 -10.522 1.00 93.94 97 ASN A CA 1
ATOM 752 C C . ASN A 1 97 ? -6.100 9.676 -9.247 1.00 93.94 97 ASN A C 1
ATOM 754 O O . ASN A 1 97 ? -6.956 8.934 -8.773 1.00 93.94 97 ASN A O 1
ATOM 758 N N . GLY A 1 98 ? -5.803 10.844 -8.668 1.00 91.56 98 GLY A N 1
ATOM 759 C CA . GLY A 1 98 ? -6.603 11.431 -7.589 1.00 91.56 98 GLY A CA 1
ATOM 760 C C . GLY A 1 98 ? -6.333 10.864 -6.194 1.00 91.56 98 GLY A C 1
ATOM 761 O O . GLY A 1 98 ? -7.043 11.214 -5.249 1.00 91.56 98 GLY A O 1
ATOM 762 N N . ALA A 1 99 ? -5.309 10.024 -6.028 1.00 96.75 99 ALA A N 1
ATOM 763 C CA . ALA A 1 99 ? -4.894 9.582 -4.706 1.00 96.75 99 ALA A CA 1
ATOM 764 C C . ALA A 1 99 ? -4.204 10.717 -3.929 1.00 96.75 99 ALA A C 1
ATOM 766 O O . ALA A 1 99 ? -3.488 11.544 -4.489 1.00 96.75 99 ALA A O 1
ATOM 767 N N . THR A 1 100 ? -4.363 10.722 -2.608 1.00 96.19 100 THR A N 1
ATOM 768 C CA . THR A 1 100 ? -3.623 11.604 -1.694 1.00 96.19 100 THR A CA 1
ATOM 769 C C . THR A 1 100 ? -2.639 10.789 -0.864 1.00 96.19 100 THR A C 1
ATOM 771 O O . THR A 1 100 ? -3.055 9.856 -0.175 1.00 96.19 100 THR A O 1
ATOM 774 N N . ASP A 1 101 ? -1.354 11.159 -0.862 1.00 97.00 101 ASP A N 1
ATOM 775 C CA . ASP A 1 101 ? -0.360 10.570 0.047 1.00 97.00 101 ASP A CA 1
ATOM 776 C C . ASP A 1 101 ? -0.621 11.026 1.489 1.00 97.00 101 ASP A C 1
ATOM 778 O O . ASP A 1 101 ? -0.406 12.180 1.880 1.00 97.00 101 ASP A O 1
ATOM 782 N N . PHE A 1 102 ? -1.118 10.108 2.311 1.00 95.06 102 PHE A N 1
ATOM 783 C CA . PHE A 1 102 ? -1.457 10.416 3.683 1.00 95.06 102 PHE A CA 1
ATOM 784 C C . PHE A 1 102 ? -0.192 10.642 4.511 1.00 95.06 102 PHE A C 1
ATOM 786 O O . PHE A 1 102 ? 0.548 9.710 4.823 1.00 95.06 102 PHE A O 1
ATOM 793 N N . ARG A 1 103 ? -0.020 11.892 4.968 1.00 94.44 103 ARG A N 1
ATOM 794 C CA . ARG A 1 103 ? 1.122 12.367 5.778 1.00 94.44 103 ARG A CA 1
ATOM 795 C C . ARG A 1 103 ? 2.448 12.459 5.010 1.00 94.44 103 ARG A C 1
ATOM 797 O O . ARG A 1 103 ? 3.467 12.631 5.674 1.00 94.44 103 ARG A O 1
ATOM 804 N N . ASN A 1 104 ? 2.436 12.419 3.676 1.00 95.88 104 ASN A N 1
ATOM 805 C CA . ASN A 1 104 ? 3.642 12.494 2.840 1.00 95.88 104 ASN A CA 1
ATOM 806 C C . ASN A 1 104 ? 4.666 11.390 3.175 1.00 95.88 104 ASN A C 1
ATOM 808 O O . ASN A 1 104 ? 5.866 11.651 3.272 1.00 95.88 104 ASN A O 1
ATOM 812 N N . LEU A 1 105 ? 4.179 10.179 3.465 1.00 95.69 105 LEU A N 1
ATOM 813 C CA . LEU A 1 105 ? 5.018 9.039 3.855 1.00 95.69 105 LEU A CA 1
ATOM 814 C C . LEU A 1 105 ? 5.214 8.044 2.710 1.00 95.69 105 LEU A C 1
ATOM 816 O O . LEU A 1 105 ? 5.961 7.084 2.876 1.00 95.69 105 LEU A O 1
ATOM 820 N N . ASN A 1 106 ? 4.548 8.253 1.572 1.00 97.25 106 ASN A N 1
ATOM 821 C CA . ASN A 1 106 ? 4.548 7.384 0.403 1.00 97.25 106 ASN A CA 1
ATOM 822 C C . ASN A 1 106 ? 4.101 5.940 0.683 1.00 97.25 106 ASN A C 1
ATOM 824 O O . ASN A 1 106 ? 4.486 5.039 -0.051 1.00 97.25 106 ASN A O 1
ATOM 828 N N . ILE A 1 107 ? 3.327 5.687 1.741 1.00 96.94 107 ILE A N 1
ATOM 829 C CA . ILE A 1 107 ? 2.947 4.325 2.173 1.00 96.94 107 ILE A CA 1
ATOM 830 C C . ILE A 1 107 ? 1.433 4.108 2.129 1.00 96.94 107 ILE A C 1
ATOM 832 O O . ILE A 1 107 ? 0.983 3.018 1.785 1.00 96.94 107 ILE A O 1
ATOM 836 N N . LEU A 1 108 ? 0.642 5.126 2.481 1.00 97.25 108 LEU A N 1
ATOM 837 C CA . LEU A 1 108 ? -0.815 5.043 2.546 1.00 97.25 108 LEU A CA 1
ATOM 838 C C . LEU A 1 108 ? -1.422 6.093 1.619 1.00 97.25 108 LEU A C 1
ATOM 840 O O . LEU A 1 108 ? -1.283 7.289 1.866 1.00 97.25 108 LEU A O 1
ATOM 844 N N . PHE A 1 109 ? -2.129 5.643 0.591 1.00 97.56 109 PHE A N 1
ATOM 845 C CA . PHE A 1 109 ? -2.725 6.500 -0.427 1.00 97.56 109 PHE A CA 1
ATOM 846 C C . PHE A 1 10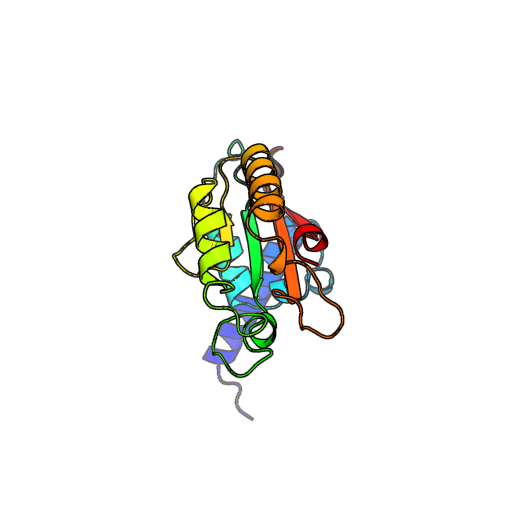9 ? -4.239 6.458 -0.314 1.00 97.56 109 PHE A C 1
ATOM 848 O O . PHE A 1 109 ? -4.838 5.393 -0.437 1.00 97.56 109 PHE A O 1
ATOM 855 N N . VAL A 1 110 ? -4.853 7.604 -0.038 1.00 95.00 110 VAL A N 1
ATOM 856 C CA . VAL A 1 110 ? -6.297 7.721 0.189 1.00 95.00 110 VAL A CA 1
ATOM 857 C C . VAL A 1 110 ? -6.980 8.155 -1.098 1.00 95.00 110 VAL A C 1
ATOM 859 O O . VAL A 1 110 ? -6.554 9.123 -1.724 1.00 95.00 110 VAL A O 1
ATOM 862 N N . PHE A 1 111 ? -8.055 7.465 -1.451 1.00 93.56 111 PHE A N 1
ATOM 863 C CA . PHE A 1 111 ? -8.878 7.731 -2.621 1.00 93.56 111 PHE A CA 1
ATOM 864 C C . PHE A 1 111 ? -10.223 8.313 -2.201 1.00 93.56 111 PHE A C 1
ATOM 866 O O . PHE A 1 111 ? -10.686 8.113 -1.076 1.00 93.56 111 PHE A O 1
ATOM 873 N N . GLN A 1 112 ? -10.855 9.042 -3.119 1.00 89.19 112 GLN A N 1
ATOM 874 C CA . GLN A 1 112 ? -12.167 9.635 -2.876 1.00 89.19 112 GLN A CA 1
ATOM 875 C C . GLN A 1 112 ? -13.279 8.584 -2.774 1.00 89.19 112 GLN A C 1
ATOM 877 O O . GLN A 1 112 ? -14.238 8.817 -2.050 1.00 89.19 112 GLN A O 1
ATOM 882 N N . ASN A 1 113 ? -13.166 7.479 -3.518 1.00 88.31 113 ASN A N 1
ATOM 883 C CA . ASN A 1 113 ? -14.129 6.378 -3.579 1.00 88.31 113 ASN A CA 1
ATOM 884 C C . ASN A 1 113 ? -13.489 5.130 -4.215 1.00 88.31 113 ASN A C 1
ATOM 886 O O . ASN A 1 113 ? -12.332 5.161 -4.645 1.00 88.31 113 ASN A O 1
ATOM 890 N N . GLY A 1 114 ? -14.241 4.026 -4.274 1.00 88.19 114 GLY A N 1
ATOM 891 C CA . GLY A 1 114 ? -13.795 2.795 -4.931 1.00 88.19 114 GLY A CA 1
ATOM 892 C C . GLY A 1 114 ? -13.556 2.934 -6.441 1.00 88.19 114 GLY A C 1
ATOM 893 O O . GLY A 1 114 ? -12.647 2.287 -6.956 1.00 88.19 114 GLY A O 1
ATOM 894 N N . GLN A 1 115 ? -14.303 3.798 -7.141 1.00 90.94 115 GLN A N 1
ATOM 895 C CA . GLN A 1 115 ? -14.126 4.020 -8.584 1.00 90.94 115 GLN A CA 1
ATOM 896 C C . GLN A 1 115 ? -12.732 4.574 -8.902 1.00 90.94 115 GLN A C 1
ATOM 898 O O . GLN A 1 115 ? -12.073 4.065 -9.799 1.00 90.94 115 GLN A O 1
ATOM 903 N N . ALA A 1 116 ? -12.237 5.530 -8.113 1.00 93.00 116 ALA A N 1
ATOM 904 C CA . ALA A 1 116 ? -10.903 6.099 -8.304 1.00 93.00 116 ALA A CA 1
ATOM 905 C C . ALA A 1 116 ? -9.773 5.059 -8.134 1.00 93.00 116 ALA A C 1
ATOM 907 O O . ALA A 1 116 ? -8.724 5.172 -8.765 1.00 93.00 116 ALA A O 1
ATOM 908 N N . ILE A 1 117 ? -9.980 4.018 -7.313 1.00 94.69 117 ILE A N 1
ATOM 909 C CA . ILE A 1 117 ? -9.050 2.876 -7.248 1.00 94.69 117 ILE A CA 1
ATOM 910 C C . ILE A 1 117 ? -9.100 2.076 -8.553 1.00 94.69 117 ILE A C 1
ATOM 912 O O . ILE A 1 117 ? -8.048 1.681 -9.050 1.00 94.69 117 ILE A O 1
ATOM 916 N N . GLY A 1 118 ? -10.292 1.852 -9.113 1.00 94.31 118 GLY A N 1
ATOM 917 C CA . GLY A 1 118 ? -10.462 1.207 -10.419 1.00 94.31 118 GLY A CA 1
ATOM 918 C C . GLY A 1 118 ? -9.743 1.964 -11.537 1.00 94.31 118 GLY A C 1
ATOM 919 O O . GLY A 1 118 ? -8.924 1.378 -12.240 1.00 94.31 118 GLY A O 1
ATOM 920 N N . ASP A 1 119 ? -9.950 3.279 -11.617 1.00 95.12 119 ASP A N 1
ATOM 921 C CA . ASP A 1 119 ? -9.292 4.141 -12.607 1.00 95.12 119 ASP A CA 1
ATOM 922 C C . ASP A 1 119 ? -7.758 4.089 -12.466 1.00 95.12 119 ASP A C 1
ATOM 924 O O . ASP A 1 119 ? -7.022 4.009 -13.456 1.00 95.12 119 ASP A O 1
ATOM 928 N N . TRP A 1 120 ? -7.254 4.058 -11.224 1.00 96.75 120 TRP A N 1
ATOM 929 C CA . TRP A 1 120 ? -5.830 3.852 -10.969 1.00 96.75 120 TRP A CA 1
ATOM 930 C C . TRP A 1 120 ? -5.340 2.473 -11.429 1.00 96.75 120 TRP A C 1
ATOM 932 O O . TRP A 1 120 ? -4.270 2.399 -12.028 1.00 96.75 120 TRP A O 1
ATOM 942 N N . VAL A 1 121 ? -6.086 1.389 -11.194 1.00 96.62 121 VAL A N 1
ATOM 943 C CA . VAL A 1 121 ? -5.710 0.035 -11.651 1.00 96.62 121 VAL A CA 1
ATOM 944 C C . VAL A 1 121 ? -5.584 -0.024 -13.176 1.00 96.62 121 VAL A C 1
ATOM 946 O O . VAL A 1 121 ? -4.620 -0.604 -13.697 1.00 96.62 121 VAL A O 1
ATOM 949 N N . ASP A 1 122 ? -6.510 0.612 -13.892 1.00 96.06 122 ASP A N 1
ATOM 950 C CA . ASP A 1 122 ? -6.472 0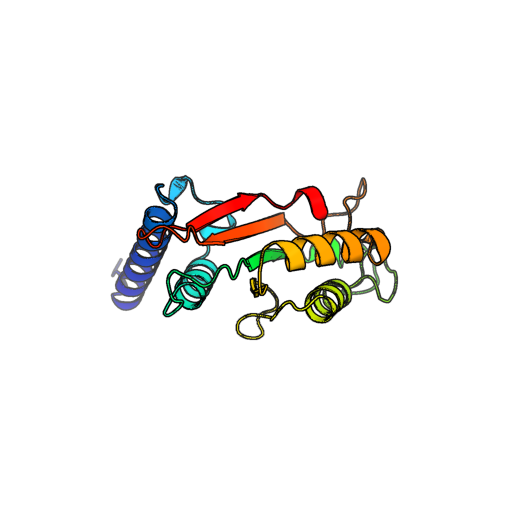.709 -15.352 1.00 96.06 122 ASP A CA 1
ATOM 951 C C . ASP A 1 122 ? -5.250 1.517 -15.812 1.00 96.06 122 ASP A C 1
ATOM 953 O O . ASP A 1 122 ? -4.466 1.064 -16.655 1.00 96.06 122 ASP A O 1
ATOM 957 N N . SER A 1 123 ? -5.017 2.681 -15.195 1.00 96.12 123 SER A N 1
ATOM 958 C CA . SER A 1 123 ? -3.848 3.524 -15.467 1.00 96.12 123 SER A CA 1
ATOM 959 C C . SER A 1 123 ? -2.528 2.805 -15.178 1.00 96.12 123 SER A C 1
ATOM 961 O O . SER A 1 123 ? -1.594 2.887 -15.977 1.00 96.12 123 SER A O 1
ATOM 963 N N . PHE A 1 124 ? -2.443 2.072 -14.068 1.00 96.06 124 PHE A N 1
ATOM 964 C CA . PHE A 1 124 ? -1.277 1.287 -13.673 1.00 96.06 124 PHE A CA 1
ATOM 965 C C . PHE A 1 124 ? -0.984 0.193 -14.701 1.00 96.06 124 PHE A C 1
ATOM 967 O O . PHE A 1 124 ? 0.155 0.039 -15.140 1.00 96.06 124 PHE A O 1
ATOM 974 N N . THR A 1 125 ? -2.016 -0.531 -15.141 1.00 94.25 125 THR A N 1
ATOM 975 C CA . THR A 1 125 ? -1.869 -1.606 -16.129 1.00 94.25 125 THR A CA 1
ATOM 976 C C . THR A 1 125 ? -1.387 -1.084 -17.482 1.00 94.25 125 THR A C 1
ATOM 978 O O . THR A 1 125 ? -0.554 -1.732 -18.115 1.00 94.25 125 THR A O 1
ATOM 981 N N . MET A 1 126 ? -1.869 0.085 -17.912 1.00 94.12 126 MET A N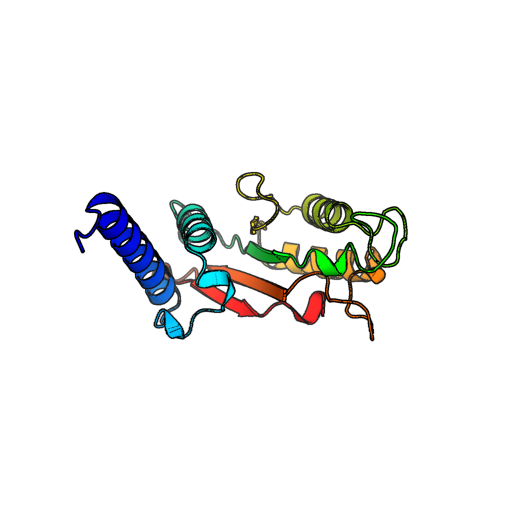 1
ATOM 982 C CA . MET A 1 126 ? -1.469 0.692 -19.184 1.00 94.12 126 MET A CA 1
ATOM 983 C C . MET A 1 126 ? -0.084 1.348 -19.126 1.00 94.12 126 MET A C 1
ATOM 985 O O . MET A 1 126 ? 0.719 1.176 -20.041 1.00 94.12 126 MET A O 1
ATOM 989 N N . ASN A 1 127 ? 0.205 2.096 -18.060 1.00 96.12 127 ASN A N 1
ATOM 990 C CA . ASN A 1 127 ? 1.375 2.978 -18.005 1.00 96.12 127 ASN A CA 1
ATOM 991 C C . ASN A 1 127 ? 2.585 2.352 -17.305 1.00 96.12 127 ASN A C 1
ATOM 993 O O . ASN A 1 127 ? 3.718 2.769 -17.545 1.00 96.12 127 ASN A O 1
ATOM 997 N N . LEU A 1 128 ? 2.367 1.365 -16.433 1.00 96.56 128 LEU A N 1
ATOM 998 C CA . LEU A 1 128 ? 3.404 0.757 -15.598 1.00 96.56 128 LEU A CA 1
ATOM 999 C C . LEU A 1 128 ? 3.435 -0.779 -15.727 1.00 96.56 128 LEU A C 1
ATOM 1001 O O . LEU A 1 128 ? 3.567 -1.468 -14.715 1.00 96.56 128 LEU A O 1
ATOM 1005 N N . PRO A 1 129 ? 3.378 -1.368 -16.942 1.00 94.69 129 PRO A N 1
ATOM 1006 C CA . PRO A 1 129 ? 3.392 -2.827 -17.092 1.00 94.69 129 PRO A CA 1
ATOM 1007 C C . PRO A 1 129 ? 4.667 -3.466 -16.518 1.00 94.69 129 PRO A C 1
ATOM 1009 O O . PRO A 1 129 ? 4.645 -4.609 -16.069 1.00 94.69 129 PRO A O 1
ATOM 1012 N N . TRP A 1 130 ? 5.766 -2.706 -16.467 1.00 94.75 130 TRP A N 1
ATOM 1013 C CA . TRP A 1 130 ? 7.037 -3.111 -15.867 1.00 94.75 130 TRP A CA 1
ATOM 1014 C C . TRP A 1 130 ? 6.959 -3.343 -14.353 1.00 94.75 130 TRP A C 1
ATOM 1016 O O . TRP A 1 130 ? 7.829 -3.999 -13.791 1.00 94.75 130 TRP A O 1
ATOM 1026 N N . ALA A 1 131 ? 5.959 -2.794 -13.669 1.00 95.25 131 ALA A N 1
ATOM 1027 C CA . ALA A 1 131 ? 5.850 -2.884 -12.219 1.00 95.25 131 ALA A CA 1
ATOM 1028 C C . ALA A 1 131 ? 5.237 -4.215 -11.750 1.00 95.25 131 ALA A C 1
ATOM 1030 O O . ALA A 1 131 ? 5.323 -4.530 -10.566 1.00 95.25 131 ALA A O 1
ATOM 1031 N N . LYS A 1 132 ? 4.649 -4.999 -12.666 1.00 94.19 132 LYS A N 1
ATOM 1032 C CA . LYS A 1 132 ? 4.111 -6.333 -12.372 1.00 94.19 132 LYS A CA 1
ATOM 1033 C C . LYS A 1 132 ? 5.220 -7.342 -12.068 1.00 94.19 132 LYS A C 1
ATOM 1035 O O . LYS A 1 132 ? 6.393 -7.131 -12.409 1.00 94.19 132 LYS A O 1
ATOM 1040 N N . HIS A 1 133 ? 4.823 -8.456 -11.455 1.00 94.25 133 HIS A N 1
ATOM 1041 C CA . HIS A 1 133 ? 5.706 -9.587 -11.200 1.00 94.25 133 HIS A CA 1
ATOM 1042 C C . HIS A 1 133 ? 6.447 -10.035 -12.460 1.00 94.25 133 HIS A C 1
ATOM 1044 O O . HIS A 1 133 ? 5.891 -10.103 -13.559 1.00 94.25 133 HIS A O 1
ATOM 1050 N N . GLN A 1 134 ? 7.725 -10.354 -12.275 1.00 93.38 134 GLN A N 1
ATOM 1051 C CA . GLN A 1 134 ? 8.618 -10.841 -13.315 1.00 93.38 134 GLN A CA 1
ATOM 1052 C C . GLN A 1 134 ? 9.441 -11.989 -12.741 1.00 93.38 134 GLN A C 1
ATOM 1054 O O . GLN A 1 134 ? 10.007 -11.878 -11.652 1.00 93.38 134 GLN A O 1
ATOM 1059 N N . ALA A 1 135 ? 9.527 -13.091 -13.482 1.00 93.06 135 ALA A N 1
ATOM 1060 C CA . ALA A 1 135 ? 10.303 -14.245 -13.054 1.00 93.06 135 ALA A CA 1
ATOM 1061 C C . ALA A 1 135 ? 11.777 -13.854 -12.844 1.00 93.06 135 ALA A C 1
ATOM 1063 O O . ALA A 1 135 ? 12.414 -13.298 -13.736 1.00 93.06 135 ALA A O 1
ATOM 1064 N N . GLY A 1 136 ? 12.314 -14.152 -11.660 1.00 91.62 136 GLY A N 1
ATOM 1065 C CA . GLY A 1 136 ? 13.705 -13.850 -11.309 1.00 91.62 136 GLY A CA 1
ATOM 1066 C C . GLY A 1 136 ? 13.974 -12.409 -10.860 1.00 91.62 136 GLY A C 1
ATOM 1067 O O . GLY A 1 136 ? 15.100 -12.126 -10.461 1.00 91.62 136 GLY A O 1
ATOM 1068 N N . VAL A 1 137 ? 12.968 -11.525 -10.853 1.00 92.81 137 VAL A N 1
ATOM 1069 C CA . VAL A 1 137 ? 13.085 -10.150 -10.340 1.00 92.81 137 VAL A CA 1
ATOM 1070 C C . VAL A 1 137 ? 12.227 -10.018 -9.077 1.00 92.81 137 VAL A C 1
ATOM 1072 O O . VAL A 1 137 ? 11.051 -10.383 -9.114 1.00 92.81 137 VAL A O 1
ATOM 1075 N N . PRO A 1 138 ? 12.752 -9.494 -7.954 1.00 94.50 138 PRO A N 1
ATOM 1076 C CA . PRO A 1 138 ? 11.947 -9.281 -6.750 1.00 94.50 138 PRO A CA 1
ATOM 1077 C C . PRO A 1 138 ? 10.710 -8.414 -7.031 1.00 94.50 138 PRO A C 1
ATOM 1079 O O . PRO A 1 138 ? 10.787 -7.475 -7.818 1.00 94.50 138 PRO A O 1
ATOM 1082 N N . ASP A 1 139 ? 9.573 -8.682 -6.389 1.00 96.00 139 ASP A N 1
ATOM 1083 C CA . ASP A 1 139 ? 8.362 -7.854 -6.536 1.00 96.00 139 ASP A CA 1
ATOM 1084 C C . ASP A 1 139 ? 8.588 -6.430 -6.001 1.00 96.00 139 ASP A C 1
ATOM 1086 O O . ASP A 1 139 ? 9.404 -6.228 -5.103 1.00 96.00 139 ASP A O 1
ATOM 1090 N N . ILE A 1 140 ? 7.852 -5.438 -6.514 1.00 95.50 140 ILE A N 1
ATOM 1091 C CA . ILE A 1 140 ? 7.958 -4.032 -6.071 1.00 95.50 140 ILE A CA 1
ATOM 1092 C C . ILE A 1 140 ? 7.393 -3.787 -4.662 1.00 95.50 140 ILE A C 1
ATOM 1094 O O . ILE A 1 140 ? 7.726 -2.795 -4.010 1.00 95.50 140 ILE A O 1
ATOM 1098 N N . CYS A 1 141 ? 6.545 -4.688 -4.171 1.00 95.38 141 CYS A N 1
ATOM 1099 C CA . CYS A 1 141 ? 6.039 -4.688 -2.807 1.00 95.38 141 CYS A CA 1
ATOM 1100 C C . CYS A 1 141 ? 5.905 -6.121 -2.281 1.00 95.38 141 CYS A C 1
ATOM 1102 O O . CYS A 1 141 ? 5.660 -7.061 -3.037 1.00 95.38 141 CYS A O 1
ATOM 1104 N N . ASN A 1 142 ? 6.049 -6.287 -0.968 1.00 95.25 142 ASN A N 1
ATOM 1105 C CA . ASN A 1 142 ? 5.776 -7.555 -0.290 1.00 95.25 142 ASN A CA 1
ATOM 1106 C C . ASN A 1 142 ? 4.263 -7.805 -0.209 1.00 95.25 142 ASN A C 1
ATOM 1108 O O . ASN A 1 142 ? 3.790 -8.941 -0.310 1.00 95.25 142 ASN A O 1
ATOM 1112 N N . SER A 1 143 ? 3.501 -6.724 -0.030 1.00 95.38 143 SER A N 1
ATOM 1113 C CA . SER A 1 143 ? 2.045 -6.717 -0.028 1.00 95.38 143 SER A CA 1
ATOM 1114 C C . SER A 1 143 ? 1.491 -5.353 -0.441 1.00 95.38 143 SER A C 1
ATOM 1116 O O . SER A 1 143 ? 2.111 -4.307 -0.236 1.00 95.38 143 SER A O 1
ATOM 1118 N N . LEU A 1 144 ? 0.295 -5.382 -1.017 1.00 97.00 144 LEU A N 1
ATOM 1119 C CA . LEU A 1 144 ? -0.567 -4.230 -1.228 1.00 97.00 144 LEU A CA 1
ATOM 1120 C C . LEU A 1 144 ? -1.912 -4.561 -0.589 1.00 97.00 144 LEU A C 1
ATOM 1122 O O . LEU A 1 144 ? -2.523 -5.572 -0.934 1.00 97.00 144 LEU A O 1
ATOM 1126 N N . LEU A 1 145 ? -2.355 -3.746 0.363 1.00 96.88 145 LEU A N 1
ATOM 1127 C CA . LEU A 1 145 ? -3.643 -3.929 1.032 1.00 96.88 145 LEU A CA 1
ATOM 1128 C C . LEU A 1 145 ? -4.592 -2.802 0.652 1.00 96.88 145 LEU A C 1
ATOM 1130 O O . LEU A 1 145 ? -4.176 -1.645 0.587 1.00 96.88 145 LEU A O 1
ATOM 1134 N N . ARG A 1 146 ? -5.871 -3.128 0.480 1.00 94.94 146 ARG A N 1
ATOM 1135 C CA . ARG A 1 146 ? -6.934 -2.131 0.375 1.00 94.94 146 ARG A CA 1
ATOM 1136 C C . ARG A 1 146 ? -7.710 -2.076 1.685 1.00 94.94 146 ARG A C 1
ATOM 1138 O O . ARG A 1 146 ? -8.112 -3.095 2.236 1.00 94.94 146 ARG A O 1
ATOM 1145 N N . LEU A 1 147 ? -7.865 -0.863 2.200 1.00 92.81 147 LEU A N 1
ATOM 1146 C CA . LEU A 1 147 ? -8.601 -0.549 3.412 1.00 92.81 147 LEU A CA 1
ATOM 1147 C C . LEU A 1 147 ? -9.938 0.058 3.001 1.00 92.81 147 LEU A C 1
ATOM 1149 O O . LEU A 1 147 ? -9.972 1.159 2.449 1.00 92.81 147 LEU A O 1
ATOM 1153 N N . ASN A 1 148 ? -11.025 -0.641 3.306 1.00 88.06 148 ASN A N 1
ATOM 1154 C CA . ASN A 1 148 ? -12.386 -0.191 3.048 1.00 88.06 148 ASN A CA 1
ATOM 1155 C C . ASN A 1 148 ? -13.078 0.108 4.380 1.00 88.06 148 ASN A C 1
ATOM 1157 O O . ASN A 1 148 ? -13.099 -0.715 5.295 1.00 88.06 148 ASN A O 1
ATOM 1161 N N . LYS A 1 149 ? -13.660 1.298 4.522 1.00 77.12 149 LYS A N 1
ATOM 1162 C CA . LYS A 1 149 ? -14.472 1.618 5.697 1.00 77.12 149 LYS A CA 1
ATOM 1163 C C . LYS A 1 149 ? -15.885 1.093 5.471 1.00 77.12 149 LYS A C 1
ATOM 1165 O O . LYS A 1 149 ? -16.536 1.487 4.511 1.00 77.12 149 LYS A O 1
ATOM 1170 N N . ILE A 1 150 ? -16.377 0.243 6.368 1.00 69.62 150 ILE A N 1
ATOM 1171 C CA . ILE A 1 150 ? -17.754 -0.249 6.287 1.00 69.62 150 ILE A CA 1
ATOM 1172 C C . ILE A 1 150 ? -18.666 0.846 6.861 1.00 69.62 150 ILE A C 1
ATOM 1174 O O . ILE A 1 150 ? -18.641 1.133 8.061 1.00 69.62 150 ILE A O 1
ATOM 1178 N N . THR A 1 151 ? -19.439 1.494 5.989 1.00 56.94 151 THR A N 1
ATOM 1179 C CA . THR A 1 151 ? -20.241 2.705 6.262 1.00 56.94 151 THR A CA 1
ATOM 1180 C C . THR A 1 151 ? -21.475 2.470 7.151 1.00 56.94 151 THR A C 1
ATOM 1182 O O . THR A 1 151 ? -22.076 3.414 7.659 1.00 56.94 151 THR A O 1
ATOM 1185 N N . ALA A 1 152 ? -21.827 1.227 7.488 1.00 51.38 152 ALA A N 1
ATOM 1186 C CA . ALA A 1 152 ? -22.961 0.948 8.369 1.00 51.38 152 ALA A CA 1
ATOM 1187 C C . ALA A 1 152 ? -22.564 0.945 9.862 1.00 51.38 152 ALA A C 1
ATOM 1189 O O . ALA A 1 152 ? -22.252 -0.101 10.426 1.00 51.38 152 ALA A O 1
ATOM 1190 N N . HIS A 1 153 ? -22.570 2.127 10.499 1.00 51.16 153 HIS A N 1
ATOM 1191 C CA . HIS A 1 153 ? -22.775 2.377 11.950 1.00 51.16 153 HIS A CA 1
ATOM 1192 C C . HIS A 1 153 ? -21.792 1.739 12.962 1.00 51.16 153 HIS A C 1
ATOM 1194 O O . HIS A 1 153 ? -21.861 2.012 14.159 1.00 51.16 153 HIS A O 1
ATOM 1200 N N . THR A 1 154 ? -20.847 0.921 12.512 1.00 57.97 154 THR A N 1
ATOM 1201 C CA . THR A 1 154 ? -19.981 0.094 13.369 1.00 57.97 154 THR A CA 1
ATOM 1202 C C . THR A 1 154 ? -18.550 0.621 13.459 1.00 57.97 154 THR A C 1
ATOM 1204 O O . THR A 1 154 ? -17.783 0.200 14.324 1.00 57.97 154 THR A O 1
ATOM 1207 N N . ALA A 1 155 ? -18.178 1.574 12.592 1.00 64.19 155 ALA A N 1
ATOM 1208 C CA . ALA A 1 155 ? -16.802 2.044 12.409 1.00 64.19 155 ALA A CA 1
ATOM 1209 C C . ALA A 1 155 ? -15.801 0.900 12.138 1.00 64.19 155 ALA A C 1
ATOM 1211 O O . ALA A 1 155 ? -14.613 1.021 12.489 1.00 64.19 155 ALA A O 1
ATOM 1212 N N . ASN A 1 156 ? -16.305 -0.191 11.552 1.00 81.25 156 ASN A N 1
ATOM 1213 C CA . ASN A 1 156 ? -15.531 -1.344 11.133 1.00 81.25 156 ASN A CA 1
ATOM 1214 C C . ASN A 1 156 ? -14.733 -1.024 9.869 1.00 81.25 156 ASN A C 1
ATOM 1216 O O . ASN A 1 156 ? -15.090 -0.148 9.076 1.00 81.25 156 ASN A O 1
ATOM 1220 N N . VAL A 1 157 ? -13.627 -1.734 9.717 1.00 87.31 157 VAL A N 1
ATOM 1221 C CA . VAL A 1 157 ? -12.713 -1.610 8.590 1.00 87.31 157 VAL A CA 1
ATOM 1222 C C . VAL A 1 157 ? -12.539 -2.992 8.007 1.00 87.31 157 VAL A C 1
ATOM 1224 O O . VAL A 1 157 ? -12.184 -3.918 8.728 1.00 87.31 157 VAL A O 1
ATOM 1227 N N . ASP A 1 158 ? -12.798 -3.111 6.720 1.00 89.38 158 ASP A N 1
ATOM 1228 C CA . ASP A 1 158 ? -12.414 -4.271 5.945 1.00 89.38 158 ASP A CA 1
ATOM 1229 C C . ASP A 1 158 ? -11.005 -4.048 5.385 1.00 89.38 158 ASP A C 1
ATOM 1231 O O . ASP A 1 158 ? -10.656 -2.942 4.954 1.00 89.38 158 ASP A O 1
ATOM 1235 N N . ILE A 1 159 ? -10.176 -5.084 5.466 1.00 91.31 159 ILE A N 1
ATOM 1236 C CA . ILE A 1 159 ? -8.807 -5.066 4.959 1.00 91.31 159 ILE A CA 1
ATOM 1237 C C . ILE A 1 159 ? -8.653 -6.270 4.050 1.00 91.31 159 ILE A C 1
ATOM 1239 O O . ILE A 1 159 ? -8.596 -7.408 4.516 1.00 91.31 159 ILE A O 1
ATOM 1243 N N . GLU A 1 160 ? -8.529 -5.996 2.759 1.00 92.62 160 GLU A N 1
ATOM 1244 C CA . GLU A 1 160 ? -8.388 -7.016 1.731 1.00 92.62 160 GLU A CA 1
ATOM 1245 C C . GLU A 1 160 ? -6.977 -7.009 1.135 1.00 92.62 160 GLU A C 1
ATOM 1247 O O . GLU A 1 160 ? -6.303 -5.975 1.045 1.00 92.62 160 GLU A O 1
ATOM 1252 N N . ASN A 1 161 ? -6.513 -8.190 0.727 1.00 93.75 161 ASN A N 1
ATOM 1253 C CA . ASN A 1 161 ? -5.279 -8.314 -0.035 1.00 93.75 161 ASN A CA 1
ATOM 1254 C C . ASN A 1 161 ? -5.535 -7.851 -1.473 1.00 93.75 161 ASN A C 1
ATOM 1256 O O . ASN A 1 161 ? -6.329 -8.450 -2.190 1.00 93.75 161 ASN A O 1
ATOM 1260 N N . PHE A 1 162 ? -4.817 -6.817 -1.892 1.00 95.12 162 PHE A N 1
ATOM 1261 C CA . PHE A 1 162 ? -4.931 -6.187 -3.202 1.00 95.12 162 PHE A CA 1
ATOM 1262 C C . PHE A 1 162 ? -3.656 -6.376 -4.047 1.00 95.12 162 PHE A C 1
ATOM 1264 O O . PHE A 1 162 ? -3.425 -5.686 -5.037 1.00 95.12 162 PHE A O 1
ATOM 1271 N N . SER A 1 163 ? -2.802 -7.332 -3.663 1.00 93.56 163 SER A N 1
ATOM 1272 C CA . SER A 1 163 ? -1.484 -7.537 -4.278 1.00 93.56 163 SER A CA 1
ATOM 1273 C C . SER A 1 163 ? -1.535 -8.077 -5.705 1.00 93.56 163 SER A C 1
ATOM 1275 O O . SER A 1 163 ? -0.570 -7.888 -6.431 1.00 93.56 163 SER A O 1
ATOM 1277 N N . ALA A 1 164 ? -2.642 -8.685 -6.142 1.00 90.88 164 ALA A N 1
ATOM 1278 C CA . ALA A 1 164 ? -2.784 -9.230 -7.500 1.00 90.88 164 ALA A CA 1
ATOM 1279 C C . ALA A 1 164 ? -2.687 -8.170 -8.619 1.00 90.88 164 ALA A C 1
ATOM 1281 O O . ALA A 1 164 ? -2.552 -8.509 -9.788 1.00 90.88 164 ALA A O 1
ATOM 1282 N N . ILE A 1 165 ? -2.773 -6.879 -8.281 1.00 88.50 165 ILE A N 1
ATOM 1283 C CA . ILE A 1 165 ? -2.575 -5.788 -9.246 1.00 88.50 165 ILE A CA 1
ATOM 1284 C C . ILE A 1 165 ? -1.096 -5.637 -9.627 1.00 88.50 165 ILE A C 1
ATOM 1286 O O . ILE A 1 165 ? -0.770 -5.279 -10.761 1.00 88.50 165 ILE A O 1
ATOM 1290 N N . VAL A 1 166 ? -0.206 -5.904 -8.671 1.00 84.69 166 VAL A N 1
ATOM 1291 C CA . VAL A 1 166 ? 1.233 -5.614 -8.750 1.00 84.69 166 VAL A CA 1
ATOM 1292 C C . VAL A 1 166 ? 2.105 -6.873 -8.702 1.00 84.69 166 VAL A C 1
ATOM 1294 O O . VAL A 1 166 ? 3.302 -6.787 -8.971 1.00 84.69 166 VAL A O 1
ATOM 1297 N N . ARG A 1 167 ? 1.516 -8.030 -8.386 1.00 80.88 167 ARG A N 1
ATOM 1298 C CA . ARG A 1 167 ? 2.155 -9.349 -8.310 1.00 80.88 167 ARG A CA 1
ATOM 1299 C C . ARG A 1 167 ? 1.535 -10.326 -9.301 1.00 80.88 167 ARG A C 1
ATOM 1301 O O . ARG A 1 167 ? 0.379 -10.091 -9.705 1.00 80.88 167 ARG A O 1
#

Nearest PDB structures (foldseek):
  4v7e-assembly1_BK  TM=3.372E-01  e=2.782E+00  Triticum aestivum
  3j7p-assembly1_SK  TM=3.480E-01  e=5.780E+00  Sus scrofa
  5juu-assembly1_HB  TM=2.739E-01  e=6.939E+00  Saccharomyces cerevisiae

Organism: NCBI:txid94023

Mean predicted aligned error: 5.24 Å

Solvent-accessible surface area (backbone atoms only — not comparable to full-atom values): 9235 Å² total; per-residue (Å²): 134,84,79,57,66,66,59,52,53,51,52,54,50,43,52,53,50,38,46,52,51,19,52,30,52,76,48,55,57,89,76,49,59,74,71,57,70,38,59,68,52,38,51,50,51,56,53,68,68,52,92,61,60,63,81,63,50,54,26,32,42,39,53,41,72,28,70,55,24,19,44,70,42,91,37,78,57,10,25,88,48,35,89,73,45,26,70,66,50,55,50,50,50,41,46,75,40,62,32,41,58,56,88,76,65,84,36,40,33,37,25,76,30,70,64,42,52,51,55,32,53,54,49,42,59,73,74,41,61,84,53,37,56,47,93,97,49,57,43,46,42,82,42,31,35,36,40,39,61,46,56,77,92,66,74,32,37,49,78,44,87,49,34,74,81,41,79

Secondary structure (DSSP, 8-state):
----HHHHHHHHHHHHHHHHHHHHTTS-GGGS-GGGGSHHHHHHHHHHTTT--TT----EEEEEE-GGGG-SSSSTT-GGG-TT-SHHHHHHHHHHTT-EEGGG-SSEEE-SSHHHHHHHHHHHHHH-GGGS-BTTB--SEEEEEEEEE--SSS--EEEEE-GGGT-

Foldseek 3Di:
DDDPVVVVVVVVVLLVLLQVQQVLQVHGSVPDPPVSNDSVVSVLVVVVLPPDALPQFWKKKFFQFDLQCQPVDDQHQHHPNDPCNHLVVLLVLLVVLAWDDRPPPSGMTIHRHPVSVVVSLVSCVVPPVVQADDPPGDHRTPFMWMWTQNSPPSRHIHIDTPCNSRD